Protein AF-A0A7K3GIV9-F1 (afdb_monomer)

Structure (mmCIF, N/CA/C/O backbone):
data_AF-A0A7K3GIV9-F1
#
_entry.id   AF-A0A7K3GIV9-F1
#
loop_
_atom_site.group_PDB
_atom_site.id
_atom_site.type_symbol
_atom_site.label_atom_id
_atom_site.label_alt_id
_atom_site.label_comp_id
_atom_site.label_asym_id
_atom_site.label_entity_id
_atom_site.label_seq_id
_atom_site.pdbx_PDB_ins_code
_atom_site.Cartn_x
_atom_site.Cartn_y
_atom_site.Cartn_z
_atom_site.occupancy
_atom_site.B_iso_or_equiv
_atom_site.auth_seq_id
_atom_site.auth_comp_id
_atom_site.auth_asym_id
_atom_site.auth_atom_id
_atom_site.pdbx_PDB_model_num
ATOM 1 N N . MET A 1 1 ? -4.466 9.870 -6.771 1.00 85.56 1 MET A N 1
ATOM 2 C CA . MET A 1 1 ? -3.771 8.677 -6.249 1.00 85.56 1 MET A CA 1
ATOM 3 C C . MET A 1 1 ? -4.185 7.475 -7.081 1.00 85.56 1 MET A C 1
ATOM 5 O O . MET A 1 1 ? -5.363 7.363 -7.401 1.00 85.56 1 MET A O 1
ATOM 9 N N . ASN A 1 2 ? -3.233 6.634 -7.475 1.00 92.50 2 ASN A N 1
ATOM 10 C CA . ASN A 1 2 ? -3.474 5.416 -8.251 1.00 92.50 2 ASN A CA 1
ATOM 11 C C . ASN A 1 2 ? -3.023 4.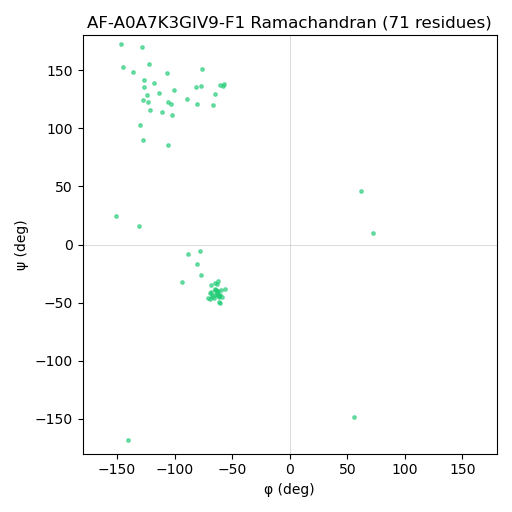203 -7.432 1.00 92.50 2 ASN A C 1
ATOM 13 O O . ASN A 1 2 ? -1.988 4.276 -6.774 1.00 92.50 2 ASN A O 1
ATOM 17 N N . VAL A 1 3 ? -3.781 3.107 -7.447 1.00 94.44 3 VAL A N 1
ATOM 18 C CA . VAL A 1 3 ? -3.450 1.897 -6.681 1.00 94.44 3 VAL A CA 1
ATOM 19 C C . VAL A 1 3 ? -3.322 0.726 -7.638 1.00 94.44 3 VAL A C 1
ATOM 21 O O . VAL A 1 3 ? -4.285 0.329 -8.292 1.00 94.44 3 VAL A O 1
ATOM 24 N N . LEU A 1 4 ? -2.117 0.176 -7.719 1.00 94.69 4 LEU A N 1
ATOM 25 C CA . LEU A 1 4 ? -1.753 -0.852 -8.676 1.00 94.69 4 LEU A CA 1
ATOM 26 C C . LEU A 1 4 ? -1.454 -2.172 -7.956 1.00 94.69 4 LEU A C 1
ATOM 28 O O . LEU A 1 4 ? -0.658 -2.191 -7.015 1.00 94.69 4 LEU A O 1
ATOM 32 N N . PRO A 1 5 ? -2.041 -3.300 -8.386 1.00 94.06 5 PRO A N 1
ATOM 33 C CA . PRO A 1 5 ? -1.615 -4.609 -7.916 1.00 94.06 5 PRO A CA 1
ATOM 34 C C . PRO A 1 5 ? -0.181 -4.904 -8.381 1.00 94.06 5 PRO A C 1
ATOM 36 O O . PRO A 1 5 ? 0.121 -4.805 -9.568 1.00 94.06 5 PRO A O 1
ATOM 39 N 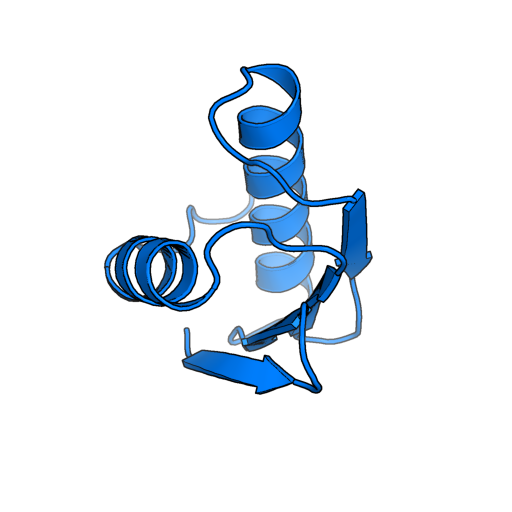N . VAL A 1 6 ? 0.691 -5.319 -7.458 1.00 93.94 6 VAL A N 1
ATOM 40 C CA . VAL A 1 6 ? 2.043 -5.809 -7.767 1.00 93.94 6 VAL A CA 1
ATOM 41 C C . VAL A 1 6 ? 2.213 -7.207 -7.185 1.00 93.94 6 VAL A C 1
ATOM 43 O O . VAL A 1 6 ? 1.895 -7.432 -6.023 1.00 93.94 6 VAL A O 1
ATOM 46 N N . GLY A 1 7 ? 2.660 -8.163 -8.001 1.00 92.00 7 GLY A N 1
ATOM 47 C CA . GLY A 1 7 ? 2.813 -9.558 -7.573 1.00 92.00 7 GLY A CA 1
ATOM 48 C C . GLY A 1 7 ? 1.522 -10.173 -7.013 1.00 92.00 7 GLY A C 1
ATOM 49 O O . GLY A 1 7 ? 0.414 -9.795 -7.419 1.00 92.00 7 GLY A O 1
ATOM 50 N N . ASP A 1 8 ? 1.678 -11.099 -6.067 1.00 89.69 8 ASP A N 1
ATOM 51 C CA . ASP A 1 8 ? 0.585 -11.907 -5.508 1.00 89.69 8 ASP A CA 1
ATOM 52 C C . ASP A 1 8 ? -0.023 -11.300 -4.234 1.00 89.69 8 ASP A C 1
ATOM 54 O O . ASP A 1 8 ? -1.238 -11.377 -4.032 1.00 89.69 8 ASP A O 1
ATOM 58 N N . ASP A 1 9 ? 0.779 -10.614 -3.423 1.00 93.12 9 ASP A N 1
ATOM 59 C CA . ASP A 1 9 ? 0.405 -10.102 -2.101 1.00 93.12 9 ASP A CA 1
ATOM 60 C C . ASP A 1 9 ? 0.758 -8.617 -1.888 1.00 93.12 9 ASP A C 1
ATOM 62 O O . ASP A 1 9 ? 0.701 -8.140 -0.758 1.00 93.12 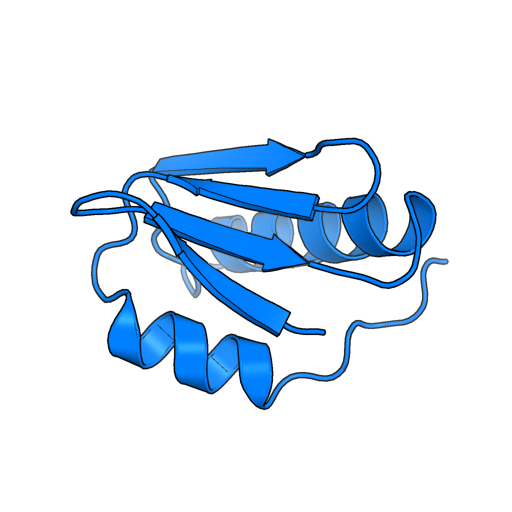9 ASP A O 1
ATOM 66 N N . ALA A 1 10 ? 1.050 -7.848 -2.947 1.00 95.12 10 ALA A N 1
ATOM 67 C CA . ALA A 1 10 ? 1.416 -6.435 -2.815 1.00 95.12 10 ALA A CA 1
ATOM 68 C C . ALA A 1 10 ? 0.522 -5.451 -3.596 1.00 95.12 10 ALA A C 1
ATOM 70 O O . ALA A 1 10 ? -0.133 -5.773 -4.603 1.00 95.12 10 ALA A O 1
ATOM 71 N N . LEU A 1 11 ? 0.503 -4.210 -3.104 1.00 96.44 11 LEU A N 1
ATOM 72 C CA . LEU A 1 11 ? -0.091 -3.038 -3.745 1.00 96.44 11 LEU A CA 1
ATOM 73 C C . LEU A 1 11 ? 0.948 -1.921 -3.832 1.00 96.44 11 LEU A C 1
ATOM 75 O O . LEU A 1 11 ? 1.628 -1.618 -2.856 1.00 96.44 11 LEU A O 1
ATOM 79 N N . LEU A 1 12 ? 1.027 -1.269 -4.984 1.00 96.38 12 LEU A N 1
ATOM 80 C CA . LEU A 1 12 ? 1.803 -0.056 -5.185 1.00 96.38 12 LEU A CA 1
ATOM 81 C C . LEU A 1 12 ? 0.851 1.129 -5.276 1.00 96.38 12 LEU A C 1
ATOM 83 O O . LEU A 1 12 ? -0.029 1.160 -6.134 1.00 96.38 12 LEU A O 1
ATOM 87 N N . VAL A 1 13 ? 1.034 2.105 -4.397 1.00 95.62 13 VAL A N 1
ATOM 88 C CA . VAL A 1 13 ? 0.247 3.336 -4.394 1.00 95.62 13 VAL A CA 1
ATOM 89 C C . VAL A 1 13 ? 1.082 4.455 -4.992 1.00 95.62 13 VAL A C 1
ATOM 91 O O . VAL A 1 13 ? 2.153 4.760 -4.473 1.00 95.62 13 VAL A O 1
ATOM 94 N N . GLU A 1 14 ? 0.603 5.065 -6.070 1.00 95.25 14 GLU A N 1
ATOM 95 C CA . GLU A 1 14 ? 1.232 6.211 -6.723 1.00 95.25 14 GLU A CA 1
ATOM 96 C C . GLU A 1 14 ? 0.540 7.515 -6.315 1.00 95.25 14 GLU A C 1
ATOM 98 O O . GLU A 1 14 ? -0.694 7.641 -6.347 1.00 95.25 14 GLU A O 1
ATOM 103 N N . VAL A 1 15 ? 1.359 8.502 -5.968 1.00 93.44 15 VAL A N 1
ATOM 104 C CA . VAL A 1 15 ? 0.949 9.830 -5.500 1.00 93.44 15 VAL A CA 1
ATOM 105 C C . VAL A 1 15 ? 1.655 10.922 -6.309 1.00 93.44 15 VAL A C 1
ATOM 107 O O . VAL A 1 15 ? 2.529 10.629 -7.132 1.00 93.44 15 VAL A O 1
ATOM 110 N N . ALA A 1 16 ? 1.242 12.179 -6.139 1.00 91.19 16 ALA A N 1
ATOM 111 C CA . ALA A 1 16 ? 1.708 13.268 -6.992 1.00 91.19 16 ALA A CA 1
ATOM 112 C C . ALA A 1 16 ? 3.133 13.735 -6.649 1.00 91.19 16 ALA A C 1
ATOM 114 O O . ALA A 1 16 ? 3.833 14.230 -7.535 1.00 91.19 16 ALA A O 1
ATOM 115 N N . SER A 1 17 ? 3.584 13.553 -5.401 1.00 92.62 17 SER A N 1
ATOM 116 C CA . SER A 1 17 ? 4.919 13.971 -4.956 1.00 92.62 17 SER A CA 1
ATOM 117 C C . SER A 1 17 ? 5.535 13.049 -3.898 1.00 92.62 17 SER A C 1
ATOM 119 O O . SER A 1 17 ? 4.892 12.133 -3.381 1.00 92.62 17 SER A O 1
ATOM 121 N N . GLY A 1 18 ? 6.809 13.296 -3.579 1.00 92.38 18 GLY A N 1
ATOM 122 C CA . GLY A 1 18 ? 7.496 12.617 -2.480 1.00 92.38 18 GLY A CA 1
ATOM 123 C C . GLY A 1 18 ? 6.949 13.013 -1.108 1.00 92.38 18 GLY A C 1
ATOM 124 O O . GLY A 1 18 ? 6.839 12.153 -0.238 1.00 92.38 18 GLY A O 1
ATOM 125 N N . GLU A 1 19 ? 6.527 14.270 -0.917 1.00 92.50 19 GLU A N 1
ATOM 126 C CA . GLU A 1 19 ? 5.866 14.684 0.328 1.00 92.50 19 GLU A CA 1
ATOM 127 C C . GLU A 1 19 ? 4.540 13.943 0.533 1.00 92.50 19 GLU A C 1
ATOM 129 O O . GLU A 1 19 ? 4.271 13.463 1.634 1.00 92.50 19 GLU A O 1
ATOM 134 N N . GLU A 1 20 ? 3.740 13.774 -0.527 1.00 91.69 20 GLU A N 1
ATOM 135 C CA . GLU A 1 20 ? 2.522 12.961 -0.455 1.00 91.69 20 GLU A CA 1
ATOM 136 C C . GLU A 1 20 ? 2.833 11.491 -0.146 1.00 91.69 20 GLU A C 1
ATOM 138 O O . GLU A 1 20 ? 2.062 10.838 0.558 1.00 91.69 20 GLU A O 1
ATOM 143 N N . ALA A 1 21 ? 3.962 10.959 -0.631 1.00 92.88 21 ALA A N 1
ATOM 144 C CA . ALA A 1 21 ? 4.356 9.576 -0.364 1.00 92.88 21 ALA A CA 1
ATOM 145 C C . ALA A 1 21 ? 4.723 9.380 1.113 1.00 92.88 21 ALA A C 1
ATOM 147 O O . ALA A 1 21 ? 4.312 8.393 1.726 1.00 92.88 21 ALA A O 1
ATOM 148 N N . GLU A 1 22 ? 5.437 10.337 1.708 1.00 93.19 22 GLU A N 1
ATOM 149 C CA . GLU A 1 22 ? 5.757 10.314 3.138 1.00 93.19 22 GLU A CA 1
ATOM 150 C C . GLU A 1 22 ? 4.520 10.541 4.016 1.00 93.19 22 GLU A C 1
ATOM 152 O O . GLU A 1 22 ? 4.332 9.824 5.003 1.00 93.19 22 GLU A O 1
ATOM 157 N N . ALA A 1 23 ? 3.632 11.469 3.642 1.00 92.19 23 ALA A N 1
ATOM 158 C CA . ALA A 1 23 ? 2.372 11.696 4.350 1.00 92.19 23 ALA A CA 1
ATOM 159 C C . ALA A 1 23 ? 1.477 10.449 4.323 1.00 92.19 23 ALA A C 1
ATOM 161 O O . ALA A 1 23 ? 0.975 10.007 5.362 1.00 92.19 23 ALA A O 1
ATOM 162 N N . LEU A 1 24 ? 1.347 9.820 3.152 1.00 92.56 24 LEU A N 1
ATOM 163 C CA . LEU A 1 24 ? 0.623 8.564 2.998 1.00 92.56 24 LEU A CA 1
ATOM 164 C C . LEU A 1 24 ? 1.263 7.449 3.836 1.00 92.56 24 LEU A C 1
ATOM 166 O O . LEU A 1 24 ? 0.554 6.720 4.528 1.00 92.56 24 LEU A O 1
ATOM 170 N N . ARG A 1 25 ? 2.595 7.323 3.831 1.00 93.88 25 ARG A N 1
ATOM 171 C CA . ARG A 1 25 ? 3.305 6.345 4.667 1.00 93.88 25 ARG A CA 1
ATOM 172 C C . ARG A 1 25 ? 3.018 6.552 6.155 1.00 93.88 25 ARG A C 1
ATOM 174 O O . ARG A 1 25 ? 2.775 5.567 6.855 1.00 93.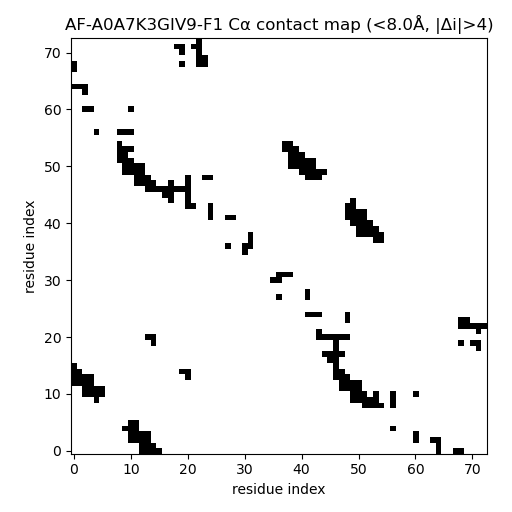88 25 ARG A O 1
ATOM 181 N N . ALA A 1 26 ? 3.053 7.790 6.643 1.00 93.56 26 ALA A N 1
ATOM 182 C CA . ALA A 1 26 ? 2.767 8.100 8.042 1.00 93.56 26 ALA A CA 1
ATOM 183 C C . ALA A 1 26 ? 1.337 7.686 8.428 1.00 93.56 26 ALA A C 1
ATOM 185 O O . ALA A 1 26 ? 1.132 7.042 9.459 1.00 93.56 26 ALA A O 1
ATOM 186 N N . GLU A 1 27 ? 0.365 7.969 7.561 1.00 93.12 27 GLU A N 1
ATOM 187 C CA . GLU A 1 27 ? -1.027 7.561 7.752 1.00 93.12 27 GLU A CA 1
ATOM 188 C C . GLU A 1 27 ? -1.197 6.032 7.732 1.00 93.12 27 GLU A C 1
ATOM 190 O O . GLU A 1 27 ? -1.875 5.464 8.590 1.00 93.12 27 GLU A O 1
ATOM 195 N N . LEU A 1 28 ? -0.544 5.329 6.804 1.00 93.12 28 LEU A N 1
ATOM 196 C CA . LEU A 1 28 ? -0.586 3.865 6.735 1.00 93.12 28 LEU A CA 1
ATOM 197 C C . LEU A 1 28 ? 0.044 3.221 7.979 1.00 93.12 28 LEU A C 1
ATOM 199 O O . LEU A 1 28 ? -0.489 2.246 8.512 1.00 93.12 28 LEU A O 1
ATOM 203 N N . LEU A 1 29 ? 1.146 3.781 8.488 1.00 93.81 29 LEU A N 1
ATOM 204 C CA . LEU A 1 29 ? 1.757 3.338 9.743 1.00 93.81 29 LEU A CA 1
ATOM 205 C C . LEU A 1 29 ? 0.824 3.555 10.937 1.00 93.81 29 LEU A C 1
ATOM 207 O O . LEU A 1 29 ? 0.726 2.670 11.789 1.00 93.81 29 LEU A O 1
ATOM 211 N N . ARG A 1 30 ? 0.102 4.682 10.978 1.00 92.00 30 ARG A N 1
ATOM 212 C CA . ARG A 1 30 ? -0.913 4.954 12.003 1.00 92.00 30 ARG A CA 1
ATOM 213 C C . ARG A 1 30 ? -2.033 3.914 11.964 1.00 92.00 30 ARG A C 1
ATOM 215 O O . ARG A 1 30 ? -2.305 3.285 12.983 1.00 92.00 30 ARG A O 1
ATOM 222 N N . ARG A 1 31 ? -2.608 3.643 10.788 1.00 92.12 31 ARG A N 1
ATOM 223 C C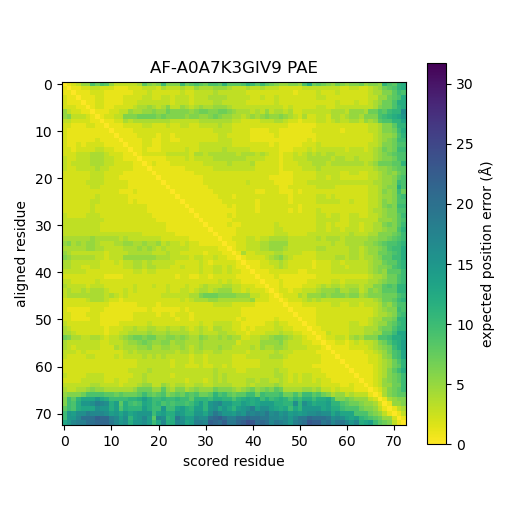A . ARG A 1 31 ? -3.642 2.603 10.612 1.00 92.12 31 ARG A CA 1
ATOM 224 C C . ARG A 1 31 ? -3.149 1.215 11.006 1.00 92.12 31 ARG A C 1
ATOM 226 O O . ARG A 1 31 ? -3.874 0.446 11.634 1.00 92.12 31 ARG A O 1
ATOM 233 N N . ARG A 1 32 ? -1.895 0.890 10.681 1.00 91.31 32 ARG A N 1
ATOM 234 C CA . ARG A 1 32 ? -1.275 -0.375 11.095 1.00 91.31 32 ARG A CA 1
ATOM 235 C C . ARG A 1 32 ? -1.164 -0.467 12.617 1.00 91.31 32 ARG A C 1
ATOM 237 O O . ARG A 1 32 ? -1.482 -1.512 13.176 1.00 91.31 32 ARG A O 1
ATOM 244 N N . ALA A 1 33 ? -0.746 0.609 13.285 1.00 91.06 33 ALA A N 1
ATOM 245 C CA . ALA A 1 33 ? -0.671 0.667 14.745 1.00 91.06 33 ALA A CA 1
ATOM 246 C C . ALA A 1 33 ? -2.057 0.565 15.411 1.00 91.06 33 ALA A C 1
ATOM 248 O O . ALA A 1 33 ? -2.187 -0.047 16.467 1.00 91.06 33 ALA A O 1
ATOM 249 N N . GLU A 1 34 ? -3.094 1.103 14.766 1.00 92.50 34 GLU A N 1
ATOM 250 C CA . GLU A 1 34 ? -4.500 0.987 15.180 1.00 92.50 34 GLU A CA 1
ATOM 251 C C . GLU A 1 34 ? -5.124 -0.383 14.834 1.00 92.50 34 GLU A C 1
ATOM 253 O O . GLU A 1 34 ? -6.263 -0.656 15.209 1.00 92.50 34 GLU A O 1
ATOM 258 N N . GLY A 1 35 ? -4.403 -1.256 14.120 1.00 90.88 35 GLY A N 1
ATOM 259 C CA . GLY A 1 35 ? -4.894 -2.567 13.679 1.00 90.88 35 GLY A CA 1
ATOM 260 C C . GLY A 1 35 ? -5.923 -2.508 12.544 1.00 90.88 35 GLY A C 1
ATOM 261 O O . GLY A 1 35 ? -6.529 -3.526 12.214 1.00 90.88 35 GLY A O 1
ATOM 262 N N . TH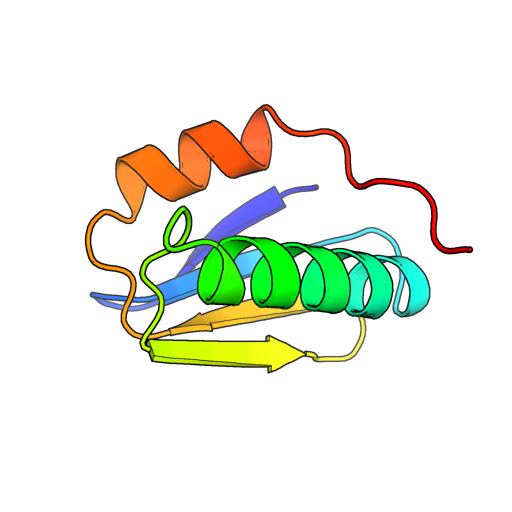R A 1 36 ? -6.118 -1.339 11.930 1.00 88.88 36 THR A N 1
ATOM 263 C CA . THR A 1 36 ? -7.058 -1.120 10.819 1.00 88.88 36 THR A CA 1
ATOM 264 C C . THR A 1 36 ? -6.431 -1.387 9.448 1.00 88.88 36 THR A C 1
ATOM 266 O O . THR A 1 36 ? -7.147 -1.447 8.452 1.00 88.88 36 THR A O 1
ATOM 269 N N . LEU A 1 37 ? -5.112 -1.611 9.390 1.00 90.69 37 LEU A N 1
ATOM 270 C CA . LEU A 1 37 ? -4.374 -2.016 8.192 1.00 90.69 37 LEU A CA 1
ATOM 271 C C . LEU A 1 37 ? -3.534 -3.274 8.454 1.00 90.69 37 LEU A C 1
ATOM 273 O O . LEU A 1 37 ? -2.654 -3.275 9.316 1.00 90.69 37 LEU A O 1
ATOM 277 N N . ALA A 1 38 ? -3.744 -4.310 7.640 1.00 89.94 38 ALA A N 1
ATOM 278 C CA . ALA A 1 38 ? -2.959 -5.542 7.648 1.00 89.94 38 ALA A CA 1
ATOM 279 C C . ALA A 1 38 ? -2.014 -5.600 6.434 1.00 89.94 38 ALA A C 1
ATOM 281 O O . ALA A 1 38 ? -2.349 -6.171 5.396 1.00 89.94 38 ALA A O 1
ATOM 282 N N . ALA A 1 39 ? -0.834 -4.995 6.586 1.00 92.75 39 ALA A N 1
ATOM 283 C CA . ALA A 1 39 ? 0.295 -5.118 5.664 1.00 92.75 39 ALA A CA 1
ATOM 284 C C . ALA A 1 39 ? 1.546 -5.546 6.445 1.00 92.75 39 ALA A C 1
ATOM 286 O O . ALA A 1 39 ? 1.771 -5.101 7.581 1.00 92.75 39 ALA A O 1
ATOM 287 N N . ARG A 1 40 ? 2.363 -6.417 5.848 1.00 93.50 40 ARG A N 1
ATOM 288 C CA . ARG A 1 40 ? 3.616 -6.890 6.450 1.00 93.50 40 ARG A CA 1
ATOM 289 C C . ARG A 1 40 ? 4.664 -5.786 6.456 1.00 93.50 40 ARG A C 1
ATOM 291 O O . ARG A 1 40 ? 5.287 -5.543 7.496 1.00 93.50 40 ARG A O 1
ATOM 298 N N . GLU A 1 41 ? 4.811 -5.102 5.327 1.00 94.56 41 GLU A N 1
ATOM 299 C CA . GLU A 1 41 ? 5.790 -4.037 5.134 1.00 94.56 41 GLU A CA 1
ATOM 300 C C . GLU A 1 41 ? 5.172 -2.838 4.403 1.00 94.56 41 GLU A C 1
ATOM 302 O O . GLU A 1 41 ? 4.246 -2.981 3.605 1.00 94.56 41 GLU A O 1
ATOM 307 N N . ILE A 1 42 ? 5.672 -1.643 4.725 1.00 95.94 42 ILE A N 1
ATOM 308 C CA . IL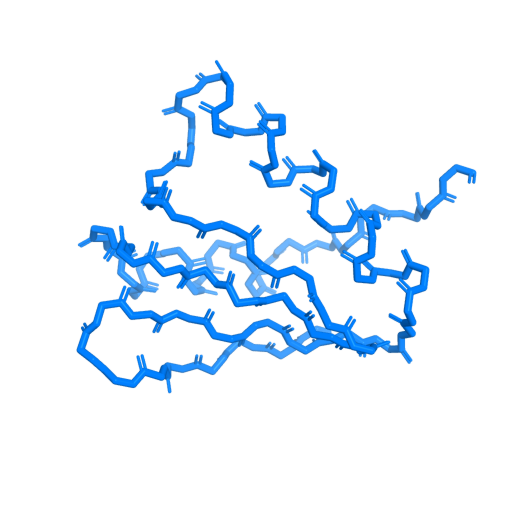E A 1 42 ? 5.262 -0.370 4.126 1.00 95.94 42 ILE A CA 1
ATOM 309 C C . ILE A 1 42 ? 6.547 0.347 3.710 1.00 95.94 42 ILE A C 1
ATOM 311 O O . ILE A 1 42 ? 7.257 0.887 4.564 1.00 95.94 42 ILE A O 1
ATOM 315 N N . VAL A 1 43 ? 6.856 0.331 2.414 1.00 95.31 43 VAL A N 1
ATOM 316 C CA . VAL A 1 43 ? 8.125 0.829 1.864 1.00 95.31 43 VAL A CA 1
ATOM 317 C C . VAL A 1 43 ? 7.876 2.107 1.056 1.00 95.31 43 VAL A C 1
ATOM 319 O O . VAL A 1 43 ? 7.208 2.045 0.020 1.00 95.31 43 VAL A O 1
ATOM 322 N N . PRO A 1 44 ? 8.387 3.272 1.491 1.00 94.12 44 PRO A N 1
ATOM 323 C CA . PRO A 1 44 ? 8.322 4.492 0.698 1.00 94.12 44 PRO A CA 1
ATOM 324 C C . PRO A 1 44 ? 9.362 4.473 -0.430 1.00 94.12 44 PRO A C 1
ATOM 326 O O . PRO A 1 44 ? 10.441 3.892 -0.308 1.00 94.12 44 PRO A O 1
ATOM 329 N N . ALA A 1 45 ? 9.045 5.163 -1.519 1.00 92.25 45 ALA A N 1
ATOM 330 C CA . ALA A 1 45 ? 9.960 5.491 -2.604 1.00 92.25 45 ALA A CA 1
ATOM 331 C C . ALA A 1 45 ? 9.694 6.928 -3.091 1.00 92.25 45 ALA A C 1
ATOM 333 O O . ALA A 1 45 ? 8.974 7.683 -2.448 1.00 92.25 45 ALA A O 1
ATOM 334 N N . ALA A 1 46 ? 10.266 7.321 -4.235 1.00 93.25 46 ALA A N 1
ATOM 335 C CA . ALA A 1 46 ? 10.284 8.721 -4.679 1.00 93.25 46 ALA A CA 1
ATOM 336 C C . ALA A 1 46 ? 8.898 9.391 -4.798 1.00 93.25 46 ALA A C 1
ATOM 338 O O . ALA A 1 46 ? 8.771 10.574 -4.509 1.00 93.25 46 ALA A O 1
ATOM 339 N N . ARG A 1 47 ? 7.876 8.662 -5.258 1.00 94.75 47 ARG A N 1
ATOM 340 C CA . ARG A 1 47 ? 6.481 9.142 -5.383 1.00 94.75 47 ARG A CA 1
ATOM 341 C C . ARG A 1 47 ? 5.469 8.007 -5.241 1.00 94.75 47 ARG A C 1
ATOM 343 O O . ARG A 1 47 ? 4.385 8.026 -5.824 1.00 94.75 47 ARG A O 1
ATOM 350 N N . THR A 1 48 ? 5.886 6.950 -4.556 1.00 95.75 48 THR A N 1
ATOM 351 C CA . THR A 1 48 ? 5.101 5.730 -4.423 1.00 95.75 48 THR A CA 1
ATOM 352 C C . THR A 1 48 ? 5.301 5.120 -3.050 1.00 95.75 48 THR A C 1
ATOM 354 O O . THR A 1 48 ? 6.375 5.251 -2.464 1.00 95.75 48 THR A O 1
ATOM 357 N N . VAL A 1 49 ? 4.298 4.390 -2.576 1.00 96.56 49 VAL A N 1
ATOM 358 C CA . VAL A 1 49 ? 4.391 3.561 -1.372 1.00 96.56 49 VAL A CA 1
ATOM 359 C C . VAL A 1 49 ? 4.029 2.131 -1.748 1.00 96.56 49 VAL A C 1
ATOM 361 O O . VAL A 1 49 ? 2.946 1.880 -2.276 1.00 96.56 49 VAL A O 1
ATOM 364 N N . LEU A 1 50 ? 4.943 1.196 -1.498 1.00 96.75 50 LEU A N 1
ATOM 365 C CA . LEU A 1 50 ? 4.692 -0.232 -1.648 1.00 96.75 50 LEU A CA 1
ATOM 366 C C . LEU A 1 50 ? 4.146 -0.785 -0.330 1.00 96.75 50 LEU A C 1
ATOM 368 O O . LEU A 1 50 ? 4.766 -0.643 0.725 1.00 96.75 50 LEU A O 1
ATOM 372 N N . LEU A 1 51 ? 2.992 -1.429 -0.416 1.00 96.25 51 LEU A N 1
ATOM 373 C CA . LEU A 1 51 ? 2.388 -2.227 0.638 1.00 96.25 51 LEU A CA 1
ATOM 374 C C . LEU A 1 51 ? 2.626 -3.692 0.301 1.00 96.25 51 LEU A C 1
ATOM 376 O O . LEU A 1 51 ? 2.056 -4.193 -0.667 1.00 96.25 51 LEU A O 1
ATOM 380 N N . ASP A 1 52 ? 3.459 -4.361 1.087 1.00 95.62 52 ASP A N 1
ATOM 381 C CA . ASP A 1 52 ? 3.815 -5.765 0.885 1.00 95.62 52 ASP A CA 1
ATOM 382 C C . ASP A 1 52 ? 3.149 -6.665 1.935 1.00 95.62 52 ASP A C 1
ATOM 384 O O . ASP A 1 52 ? 2.939 -6.254 3.084 1.00 95.62 52 ASP A O 1
ATOM 388 N N . GLY A 1 53 ? 2.809 -7.896 1.548 1.00 94.81 53 GLY A N 1
ATOM 389 C CA . GLY A 1 53 ? 2.099 -8.849 2.403 1.0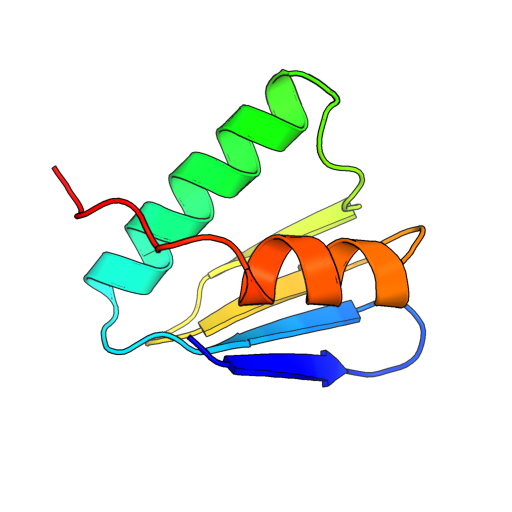0 94.81 53 GLY A CA 1
ATOM 390 C C . GLY A 1 53 ? 0.712 -8.358 2.834 1.00 94.81 53 GLY A C 1
ATOM 391 O O . GLY A 1 53 ? 0.371 -8.409 4.018 1.00 94.81 53 GLY A O 1
ATOM 392 N N . VAL A 1 54 ? -0.063 -7.826 1.890 1.00 93.69 54 VAL A N 1
ATOM 393 C CA . VAL A 1 54 ? -1.440 -7.355 2.073 1.00 93.69 54 VAL A CA 1
ATOM 394 C C . VAL A 1 54 ? -2.404 -8.541 2.036 1.00 93.69 54 VAL A C 1
ATOM 396 O O . VAL A 1 54 ? -2.511 -9.229 1.023 1.00 93.69 54 VAL A O 1
ATOM 399 N N . ALA A 1 55 ? -3.156 -8.746 3.121 1.00 86.56 55 ALA A N 1
ATOM 400 C CA . ALA A 1 55 ? -4.065 -9.891 3.252 1.00 86.56 55 ALA A CA 1
ATOM 401 C C . ALA A 1 55 ? -5.263 -9.855 2.278 1.00 86.56 55 ALA A C 1
ATOM 403 O O . ALA A 1 55 ? -5.597 -10.874 1.681 1.00 86.56 55 ALA A O 1
ATOM 404 N N . ASP A 1 56 ? -5.901 -8.691 2.107 1.00 88.94 56 ASP A N 1
ATOM 405 C CA . ASP A 1 56 ? -6.999 -8.480 1.151 1.00 88.94 56 ASP A CA 1
ATOM 406 C C . ASP A 1 56 ? -6.696 -7.266 0.266 1.00 88.94 56 ASP A C 1
ATOM 408 O O . ASP A 1 56 ? -7.009 -6.115 0.584 1.00 88.94 56 ASP A O 1
ATOM 412 N N . ARG A 1 57 ? -6.030 -7.543 -0.858 1.00 90.56 57 ARG A N 1
ATOM 413 C CA . ARG A 1 57 ? -5.587 -6.524 -1.817 1.00 90.56 57 ARG A CA 1
ATOM 414 C C . ARG A 1 57 ? -6.746 -5.798 -2.478 1.00 90.56 57 ARG A C 1
ATOM 416 O O . ARG A 1 57 ? -6.650 -4.597 -2.699 1.00 90.56 57 ARG A O 1
ATOM 423 N N . ALA A 1 58 ? -7.818 -6.511 -2.814 1.00 89.12 58 ALA A N 1
ATOM 424 C CA . ALA A 1 58 ? -8.939 -5.931 -3.545 1.00 89.12 58 ALA A CA 1
ATOM 425 C C . ALA A 1 58 ? -9.695 -4.933 -2.666 1.00 89.12 58 ALA A C 1
ATOM 427 O O . ALA A 1 58 ? -9.949 -3.801 -3.085 1.00 89.12 58 ALA A O 1
ATOM 428 N N . ARG A 1 59 ? -9.983 -5.329 -1.422 1.00 89.88 59 ARG A N 1
ATOM 429 C CA . ARG A 1 59 ? -10.608 -4.443 -0.444 1.00 89.88 59 ARG A CA 1
ATOM 430 C C . ARG A 1 59 ? -9.732 -3.232 -0.155 1.00 89.88 59 ARG A C 1
ATOM 432 O O . ARG A 1 59 ? -10.216 -2.105 -0.233 1.00 89.88 59 ARG A O 1
ATOM 439 N N . LEU A 1 60 ? -8.449 -3.451 0.138 1.00 89.88 60 LEU A N 1
ATOM 440 C CA . LEU A 1 60 ? -7.552 -2.353 0.476 1.00 89.88 60 LEU A CA 1
ATOM 441 C C . LEU A 1 60 ? -7.354 -1.393 -0.703 1.00 89.88 60 LEU A C 1
ATOM 443 O O . LEU A 1 60 ? -7.333 -0.183 -0.506 1.00 89.88 60 LEU A O 1
ATOM 447 N N . ALA A 1 61 ? -7.266 -1.901 -1.935 1.00 90.44 61 ALA A N 1
ATOM 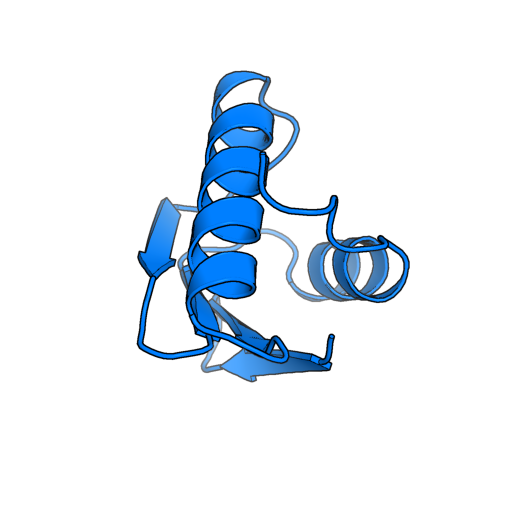448 C CA . ALA A 1 61 ? -7.176 -1.052 -3.116 1.00 90.44 61 ALA A CA 1
ATOM 449 C C . ALA A 1 61 ? -8.421 -0.171 -3.292 1.00 90.44 61 ALA A C 1
ATOM 451 O O . ALA A 1 61 ? -8.284 1.011 -3.612 1.00 90.44 61 ALA A O 1
ATOM 452 N N . ALA A 1 62 ? -9.619 -0.707 -3.038 1.00 89.44 62 ALA A N 1
ATOM 453 C CA . ALA A 1 62 ? -10.859 0.065 -3.082 1.00 89.44 62 ALA A CA 1
ATOM 454 C C . ALA A 1 62 ? -10.906 1.144 -1.986 1.00 89.44 62 ALA A C 1
ATOM 456 O O . ALA A 1 62 ? -11.220 2.298 -2.276 1.00 89.44 62 ALA A O 1
ATOM 457 N N . GLU A 1 63 ? -10.542 0.791 -0.749 1.00 89.06 63 GLU A N 1
ATOM 458 C CA . GLU A 1 63 ? -10.482 1.729 0.381 1.00 89.06 63 GLU A CA 1
ATOM 459 C C . GLU A 1 63 ? -9.471 2.856 0.137 1.00 89.06 63 GLU A C 1
ATOM 461 O O . GLU A 1 63 ? -9.775 4.020 0.387 1.00 89.06 63 GLU A O 1
ATOM 466 N N . LEU A 1 64 ? -8.284 2.527 -0.382 1.00 88.19 64 LEU A N 1
ATOM 467 C CA . LEU A 1 64 ? -7.257 3.515 -0.701 1.00 88.19 64 LEU A CA 1
ATOM 468 C C . LEU A 1 64 ? -7.684 4.404 -1.863 1.00 88.19 64 LEU A C 1
ATOM 470 O O . LEU A 1 64 ? -7.564 5.612 -1.754 1.00 88.19 64 LEU A O 1
ATOM 474 N N . THR A 1 65 ? -8.240 3.847 -2.940 1.00 86.31 65 THR A N 1
ATOM 475 C CA . THR A 1 65 ? -8.701 4.649 -4.088 1.00 86.31 65 THR A CA 1
ATOM 476 C C . THR A 1 65 ? -9.826 5.616 -3.701 1.00 86.31 65 THR A C 1
ATOM 478 O O . THR A 1 65 ? -9.919 6.702 -4.268 1.00 86.31 65 THR A O 1
ATOM 481 N N . ALA A 1 66 ? -10.668 5.243 -2.732 1.00 85.25 66 ALA A N 1
ATOM 482 C CA . ALA A 1 66 ? -11.727 6.100 -2.201 1.00 85.25 66 ALA A CA 1
ATOM 483 C C . ALA A 1 66 ? -11.234 7.128 -1.165 1.00 85.25 66 ALA A C 1
ATOM 485 O O . ALA A 1 66 ? -11.953 8.081 -0.866 1.00 85.25 66 ALA A O 1
ATOM 486 N N . ALA A 1 67 ? -10.043 6.937 -0.597 1.00 76.44 67 ALA A N 1
ATOM 487 C CA . ALA A 1 67 ? -9.469 7.860 0.367 1.00 76.44 67 ALA A CA 1
ATOM 488 C C . ALA A 1 67 ? -8.800 9.044 -0.344 1.00 76.44 67 ALA A C 1
ATOM 490 O O . ALA A 1 67 ? -8.029 8.874 -1.288 1.00 76.44 67 ALA A O 1
ATOM 491 N N . GLU A 1 68 ? -9.032 10.255 0.154 1.00 68.19 68 GLU A N 1
ATOM 492 C CA . GLU A 1 68 ? -8.173 11.391 -0.173 1.00 68.19 68 GLU A CA 1
ATOM 493 C C . GLU A 1 68 ? -6.877 11.282 0.643 1.00 68.19 68 GLU A C 1
ATOM 495 O O . GLU A 1 68 ? -6.908 10.949 1.831 1.00 68.19 68 GLU A O 1
ATOM 500 N N . VAL A 1 69 ? -5.727 11.530 0.006 1.00 63.91 69 VAL A N 1
ATOM 501 C CA . VAL A 1 69 ? -4.447 11.609 0.723 1.00 63.91 69 VAL A CA 1
ATOM 502 C C . VAL A 1 69 ? -4.522 12.846 1.621 1.00 63.91 69 VAL A C 1
ATOM 504 O O . VAL A 1 69 ? -4.729 13.942 1.095 1.00 63.91 69 VAL A O 1
ATOM 507 N N . PRO A 1 70 ? -4.397 12.712 2.954 1.00 59.09 70 PRO A N 1
ATOM 508 C CA . PRO A 1 70 ? -4.376 13.882 3.816 1.00 59.09 70 PRO A CA 1
ATOM 509 C C . PRO A 1 70 ? -3.180 14.767 3.425 1.00 59.09 70 PRO A C 1
ATOM 511 O O . PRO A 1 70 ? -2.095 14.231 3.176 1.00 59.09 70 PRO A O 1
ATOM 514 N N . PRO A 1 71 ? -3.352 16.100 3.350 1.00 50.50 71 PRO A N 1
ATOM 515 C CA . PRO A 1 71 ? -2.242 16.994 3.052 1.00 50.50 71 PRO A CA 1
ATOM 516 C C . PRO A 1 71 ? -1.139 16.802 4.096 1.00 50.50 71 PRO A C 1
ATOM 518 O O . PRO A 1 71 ? -1.423 16.675 5.291 1.00 50.50 71 PRO A O 1
ATOM 521 N N . ALA A 1 72 ? 0.111 16.747 3.634 1.00 51.53 72 ALA A N 1
ATOM 522 C CA . ALA A 1 72 ? 1.267 16.680 4.518 1.00 51.53 72 ALA A CA 1
ATOM 523 C C . ALA A 1 72 ? 1.267 17.898 5.473 1.00 51.53 72 ALA A C 1
ATOM 525 O O . ALA A 1 72 ? 0.931 18.997 5.020 1.00 51.53 72 ALA A O 1
ATOM 526 N N . PRO A 1 73 ? 1.589 17.716 6.770 1.00 45.78 73 PRO A N 1
ATOM 527 C CA . PRO A 1 73 ? 1.730 18.821 7.717 1.00 45.78 73 PRO A CA 1
ATOM 528 C C . PRO A 1 73 ? 2.924 19.731 7.403 1.00 45.78 73 PRO A C 1
ATOM 530 O O . PRO A 1 73 ? 3.922 19.239 6.826 1.00 45.78 73 PRO A O 1
#

Solvent-accessible surface area (backbone atoms only — not comparable to full-atom values): 4098 Å² total; per-residue (Å²): 115,47,70,41,84,40,88,95,38,30,38,38,37,40,41,94,34,44,63,49,17,53,33,46,49,55,52,52,52,51,34,37,75,71,67,78,40,67,54,74,44,80,46,74,51,77,32,27,34,38,34,32,58,32,80,56,57,70,62,50,43,53,54,53,64,72,47,77,80,67,80,62,133

Secondary structure (DSSP, 8-state):
-EEEEETTTEEEEE-SSHHHHHHHHHHHHHHHHTTS---SEEEE-SSEEEEES-S-HHHHHHHHHHSPPPPP-

Radius of gyration: 10.93 Å; Cα contacts (8 Å, |Δi|>4): 129; chains: 1; bounding box: 22×31×24 Å

Nearest PDB structures (foldseek):
  4low-assembly1_A  TM=6.339E-01  e=1.883E-01  Thiomonas intermedia K12
  4low-assembly1_B  TM=6.094E-01  e=2.988E-01  Thiomonas intermedia K12
  3ab4-assembly1_B  TM=6.385E-01  e=1.555E+00  Corynebacterium glutamicum
  3tvi-assembly4_H  TM=5.950E-01  e=1.194E+00  Clostridium acetobutylicum
  3ab4-assembly4_N  TM=5.835E-01  e=1.363E+00  Corynebacterium glutamicum

Foldseek 3Di:
DAWDDDPDAKIKAFADFLLLQVLVLVVQVVCVVVVNFDFPDWDGDGGIIMGGRGPDRVVVNVVVVPDDRPHRD

Mean predicted aligned error: 3.83 Å

pLDDT: mean 89.25, std 10.55, range [45.78, 96.75]

Sequence (73 aa):
MNVLPVGDDALLVEVASGEEAEALRAELLRRRAEGTLAAREIVPAARTVLLDGVADRARLAAELTAAEVPPAP